Protein AF-A0A1G7BVF7-F1 (afdb_monomer_lite)

pLDDT: mean 70.21, std 14.17, range [38.75, 90.62]

Foldseek 3Di:
DDDPPPVVVVVVVVVVVVVVVVVVVVVVVVVVVVVVVVVVVVVVVVVVVVVVVVLVVCCVPPVVPRDDPVRVVVVVVVLVVVLVVVLVVLVPDPDDPVVSVVVNVVSVVVSPPPPPPPVVVVVPPPPDD

Organism: NCBI:txid641691

Radius of gyration: 30.51 Å; chains: 1; bounding box: 75×71×73 Å

Sequence (129 aa):
MHIQGLNIFTMDKYMVMKKYTSIITVGLALFCISTIISQQRAIDIERNSQSGKKYTLIARFEPELALSASEREHMEAERFAEIKLKMQLLDTMDISDRKRDKLISDLIEKSFRARSFRNMANNHFEEEK

Secondary structure (DSSP, 8-state):
--STTHHHHHHHHHHHHHHHHHHHHHHHHHHHHHHHHHHHHHHHHHHHHHHHHHHHHHHHH-TTTSPPHHHHHHHHHHHHHHHHHHHHHHHHS---HHHHHHHHHHHHHHHHS--SHHHHHHSSSS---

Structure (mmCIF, N/CA/C/O backbone):
data_AF-A0A1G7BVF7-F1
#
_entry.id   AF-A0A1G7BVF7-F1
#
loop_
_atom_site.group_PDB
_atom_site.id
_atom_site.type_symbol
_atom_site.label_atom_id
_atom_site.label_alt_id
_atom_site.label_comp_id
_atom_site.label_asym_id
_atom_site.label_entity_id
_atom_site.label_seq_id
_atom_site.pdbx_PDB_ins_code
_atom_site.Cartn_x
_atom_site.Cartn_y
_atom_site.Cartn_z
_atom_site.occupancy
_atom_site.B_iso_or_equiv
_atom_site.auth_seq_id
_atom_site.auth_comp_id
_atom_site.auth_asym_id
_atom_site.auth_atom_id
_atom_site.pdbx_PDB_model_num
ATOM 1 N N . MET A 1 1 ? -35.823 48.450 53.090 1.00 44.81 1 MET A N 1
ATOM 2 C CA . MET A 1 1 ? -36.339 47.564 52.022 1.00 44.81 1 MET A CA 1
ATOM 3 C C . MET A 1 1 ? -35.491 47.811 50.771 1.00 44.81 1 MET A C 1
ATOM 5 O O . MET A 1 1 ? -35.171 48.964 50.537 1.00 44.81 1 MET A O 1
ATOM 9 N N . HIS A 1 2 ? -35.112 46.764 50.026 1.00 47.69 2 HIS A N 1
ATOM 10 C CA . HIS A 1 2 ? -34.420 46.796 48.715 1.00 47.69 2 HIS A CA 1
ATOM 11 C C . HIS A 1 2 ? -32.914 47.131 48.627 1.00 47.69 2 HIS A C 1
ATOM 13 O O . HIS A 1 2 ? -32.550 48.181 48.119 1.00 47.69 2 HIS A O 1
ATOM 19 N N . ILE A 1 3 ? -32.024 46.178 48.958 1.00 53.53 3 ILE A N 1
ATOM 20 C CA . ILE A 1 3 ? -30.669 46.112 48.337 1.00 53.53 3 ILE A CA 1
ATOM 21 C C . ILE A 1 3 ? -30.306 44.688 47.835 1.00 53.53 3 ILE A C 1
ATOM 23 O O . ILE A 1 3 ? -29.370 44.513 47.064 1.00 53.53 3 ILE A O 1
ATOM 27 N N . GLN A 1 4 ? -31.085 43.644 48.147 1.00 52.38 4 GLN A N 1
ATOM 28 C CA . GLN A 1 4 ? -30.715 42.258 47.792 1.00 52.38 4 GLN A CA 1
ATOM 29 C C . GLN A 1 4 ? -31.031 41.820 46.343 1.00 52.38 4 GLN A C 1
ATOM 31 O O . GLN A 1 4 ? -30.624 40.737 45.937 1.00 52.38 4 GLN A O 1
ATOM 36 N N . GLY A 1 5 ? -31.707 42.645 45.533 1.00 53.50 5 GLY A N 1
ATOM 37 C CA . GLY A 1 5 ? -32.126 42.269 44.170 1.00 53.50 5 GLY A CA 1
ATOM 38 C C . GLY A 1 5 ? -31.089 42.499 43.060 1.00 53.50 5 GLY A C 1
ATOM 39 O O . GLY A 1 5 ? -31.199 41.894 41.998 1.00 53.50 5 GLY A O 1
ATOM 40 N N . LEU A 1 6 ? -30.078 43.351 43.278 1.00 51.91 6 LEU A N 1
ATOM 41 C CA . LEU A 1 6 ? -29.176 43.782 42.196 1.00 51.91 6 LEU A CA 1
ATOM 42 C C . LEU A 1 6 ? -28.035 42.786 41.908 1.00 51.91 6 LEU A C 1
ATOM 44 O O . LEU A 1 6 ? -27.613 42.655 40.763 1.00 51.91 6 LEU A O 1
ATOM 48 N N . ASN A 1 7 ? -27.563 42.050 42.923 1.00 54.91 7 ASN A N 1
ATOM 49 C CA . ASN A 1 7 ? -26.436 41.111 42.786 1.00 54.91 7 ASN A CA 1
ATOM 50 C C . ASN A 1 7 ? -26.814 39.763 42.150 1.00 54.91 7 ASN A C 1
ATOM 52 O O . ASN A 1 7 ? -25.963 39.090 41.575 1.00 54.91 7 ASN A O 1
ATOM 56 N N . ILE A 1 8 ? -28.084 39.360 42.224 1.00 55.56 8 ILE A N 1
ATOM 57 C CA . ILE A 1 8 ? -28.549 38.086 41.651 1.00 55.56 8 ILE A CA 1
ATOM 58 C C . ILE A 1 8 ? -28.647 38.200 40.121 1.00 55.56 8 ILE A C 1
ATOM 60 O O . ILE A 1 8 ? -28.260 37.288 39.395 1.00 55.56 8 ILE A O 1
ATOM 64 N N . PHE A 1 9 ? -29.075 39.361 39.616 1.00 54.47 9 PHE A N 1
ATOM 65 C CA . PHE A 1 9 ? -29.239 39.602 38.181 1.00 54.47 9 PHE A CA 1
ATOM 66 C C . PHE A 1 9 ? -27.905 39.760 37.428 1.00 54.47 9 PHE A C 1
ATOM 68 O O . PHE A 1 9 ? -27.802 39.414 36.250 1.00 54.47 9 PHE A O 1
ATOM 75 N N . THR A 1 10 ? -26.860 40.265 38.093 1.00 56.88 10 THR A N 1
ATOM 76 C CA . THR A 1 10 ? -25.516 40.397 37.505 1.00 56.88 10 THR A CA 1
ATOM 77 C C . THR A 1 10 ? -24.778 39.059 37.446 1.00 56.88 10 THR A C 1
ATOM 79 O O . THR A 1 10 ? -24.114 38.780 36.446 1.00 56.88 10 THR A O 1
ATOM 82 N N . MET A 1 11 ? -24.948 38.202 38.458 1.00 57.75 11 MET A N 1
ATOM 83 C CA . MET A 1 11 ? -24.400 36.839 38.496 1.00 57.75 11 MET A CA 1
ATOM 84 C C . MET A 1 11 ? -24.949 35.955 37.367 1.00 57.75 11 MET A C 1
ATOM 86 O O . MET A 1 11 ? -24.181 35.261 36.698 1.00 57.75 11 MET A O 1
ATOM 90 N N . ASP A 1 12 ? -26.252 36.036 37.088 1.00 59.81 12 ASP A N 1
ATOM 91 C CA . ASP A 1 12 ? -26.893 35.199 36.068 1.00 59.81 12 ASP A CA 1
ATOM 92 C C . ASP A 1 12 ? -26.442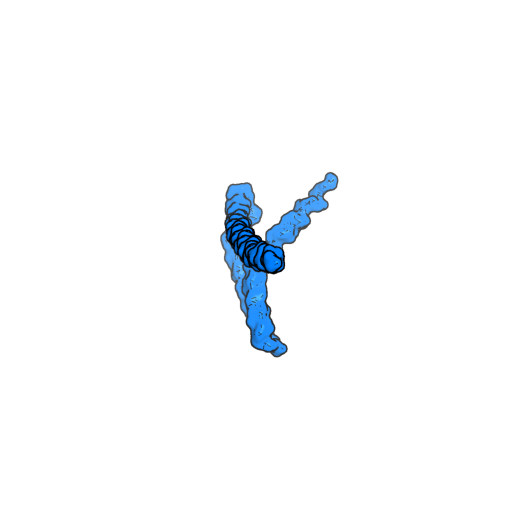 35.574 34.640 1.00 59.81 12 ASP A C 1
ATOM 94 O O . ASP A 1 12 ? -26.080 34.719 33.830 1.00 59.81 12 ASP A O 1
ATOM 98 N N . LYS A 1 13 ? -26.294 36.877 34.353 1.00 61.50 13 LYS A N 1
ATOM 99 C CA . LYS A 1 13 ? -25.726 37.360 33.078 1.00 61.50 13 LYS A CA 1
ATOM 100 C C . LYS A 1 13 ? -24.279 36.918 32.861 1.00 61.50 13 LYS A C 1
ATOM 102 O O . LYS A 1 13 ? -23.902 36.593 31.735 1.00 61.50 13 LYS A O 1
ATOM 107 N N . TYR A 1 14 ? -23.472 36.888 33.920 1.00 65.88 14 TYR A N 1
ATOM 108 C CA . TYR A 1 14 ? -22.080 36.435 33.854 1.00 65.88 14 TYR A CA 1
ATOM 109 C C . TYR A 1 14 ? -21.988 34.933 33.557 1.00 65.88 14 TYR A C 1
ATOM 111 O O . TYR A 1 14 ? -21.127 34.485 32.795 1.00 65.88 14 TYR A O 1
ATOM 119 N N . MET A 1 15 ? -22.917 34.154 34.117 1.00 61.41 15 MET A N 1
ATOM 120 C CA . MET A 1 15 ? -23.008 32.715 33.892 1.00 61.41 15 MET A CA 1
ATOM 121 C C . MET A 1 15 ? -23.498 32.385 32.474 1.00 61.41 15 MET A C 1
ATOM 123 O O . MET A 1 15 ? -22.987 31.454 31.851 1.00 61.41 15 MET A O 1
ATOM 127 N N . VAL A 1 16 ? -24.418 33.182 31.922 1.00 65.19 16 VAL A N 1
ATOM 128 C CA . VAL A 1 16 ? -24.856 33.075 30.522 1.00 65.19 16 VAL A CA 1
ATOM 129 C C . VAL A 1 16 ? -23.730 33.471 29.557 1.00 65.19 16 VAL A C 1
ATOM 131 O O . VAL A 1 16 ? -23.438 32.714 28.634 1.00 65.19 16 VAL A O 1
ATOM 134 N N . MET A 1 17 ? -23.018 34.580 29.794 1.00 69.69 17 MET A N 1
ATOM 135 C CA . MET A 1 17 ? -21.891 35.002 28.943 1.00 69.69 17 MET A CA 1
ATOM 136 C C . MET A 1 17 ? -20.743 33.981 28.909 1.00 69.69 17 MET A C 1
ATOM 138 O O . MET A 1 17 ? -20.203 33.722 27.835 1.00 69.69 17 MET A O 1
ATOM 142 N N . LYS A 1 18 ? -20.416 33.332 30.038 1.00 68.75 18 LYS A N 1
ATOM 143 C CA . LYS A 1 18 ? -19.405 32.255 30.088 1.00 68.75 18 LYS A CA 1
ATOM 144 C C . LYS A 1 18 ? -19.757 31.036 29.225 1.00 68.75 18 LYS A C 1
ATOM 146 O O . LYS A 1 18 ? -18.862 30.388 28.686 1.00 68.75 18 LYS A O 1
ATOM 151 N N . LYS A 1 19 ? -21.046 30.705 29.089 1.00 73.00 19 LYS A N 1
ATOM 152 C CA . LYS A 1 19 ? -21.493 29.585 28.243 1.00 73.00 19 LYS A CA 1
ATOM 153 C C . LYS A 1 19 ? -21.298 29.905 26.761 1.00 73.00 19 LYS A C 1
ATOM 155 O O . LYS A 1 19 ? -20.785 29.070 26.023 1.00 73.00 19 LYS A O 1
ATOM 160 N N . TYR A 1 20 ? -21.630 31.127 26.343 1.00 78.69 20 TYR A N 1
ATOM 161 C CA . TYR A 1 20 ? -21.436 31.561 24.958 1.00 78.69 20 TYR A CA 1
ATOM 162 C C . TYR A 1 20 ? -19.957 31.680 24.582 1.00 78.69 20 TYR A C 1
ATOM 164 O O . TYR A 1 20 ? -19.577 31.226 23.505 1.00 78.69 20 TYR A O 1
ATOM 172 N N . THR A 1 21 ? -19.100 32.199 25.468 1.00 75.44 21 THR A N 1
ATOM 173 C CA . THR A 1 21 ? -17.653 32.240 25.202 1.00 75.44 21 THR A CA 1
ATOM 174 C C . THR A 1 21 ? -17.058 30.838 25.081 1.00 75.44 21 THR A C 1
ATOM 176 O O . THR A 1 21 ? -16.252 30.602 24.184 1.00 75.44 21 THR A O 1
ATOM 179 N N . SER A 1 22 ? -17.511 29.877 25.893 1.00 79.81 22 SER A N 1
ATOM 180 C CA . SER A 1 22 ? -17.080 28.479 25.781 1.00 79.81 22 SER A CA 1
ATOM 181 C C . SER A 1 22 ? -17.485 27.848 24.439 1.00 79.81 22 SER A C 1
ATOM 183 O O . SER A 1 22 ? -16.640 27.263 23.760 1.00 79.81 22 SER A O 1
ATOM 185 N N . ILE A 1 23 ? -18.728 28.045 23.987 1.00 85.00 23 ILE A N 1
ATOM 186 C CA . ILE A 1 23 ? -19.201 27.526 22.690 1.00 85.00 23 ILE A CA 1
ATOM 187 C C . ILE A 1 23 ? -18.396 28.124 21.527 1.00 85.00 23 ILE A C 1
ATOM 189 O O . ILE A 1 23 ? -17.984 27.395 20.625 1.00 85.00 23 ILE A O 1
ATOM 193 N N . ILE A 1 24 ? -18.113 29.430 21.570 1.00 85.56 24 ILE A N 1
ATOM 194 C CA . ILE A 1 24 ? -17.320 30.110 20.536 1.00 85.56 24 ILE A CA 1
ATOM 195 C C . ILE A 1 24 ? -15.896 29.541 20.485 1.00 85.56 24 ILE A C 1
ATOM 197 O O . ILE A 1 24 ? -15.397 29.251 19.399 1.00 85.56 24 ILE A O 1
ATOM 201 N N . THR A 1 25 ? -15.255 29.314 21.637 1.00 83.19 25 THR A N 1
ATOM 202 C CA . THR A 1 25 ? -13.898 28.739 21.670 1.00 83.19 25 THR A CA 1
ATOM 203 C C . THR A 1 25 ? -13.837 27.319 21.106 1.00 83.19 25 THR A C 1
ATOM 205 O O . THR A 1 25 ? -12.912 27.002 20.360 1.00 83.19 25 THR A O 1
ATOM 208 N N . VAL A 1 26 ? -14.839 26.479 21.386 1.00 87.50 26 VAL A N 1
ATOM 209 C CA . VAL A 1 26 ? -14.914 25.116 20.834 1.00 87.50 26 VAL A CA 1
ATOM 210 C C . VAL A 1 26 ? -15.161 25.151 19.325 1.00 87.50 26 VAL A C 1
ATOM 212 O O . VAL A 1 26 ? -14.493 24.437 18.581 1.00 87.50 26 VAL A O 1
ATOM 215 N N . GLY A 1 27 ? -16.064 26.018 18.855 1.00 86.75 27 GLY A N 1
ATOM 216 C CA . GLY A 1 27 ? -16.318 26.193 17.424 1.00 86.75 27 GLY A CA 1
ATOM 217 C C . GLY A 1 27 ? -15.072 26.641 16.655 1.00 86.75 27 GLY A C 1
ATOM 218 O O . GLY A 1 27 ? -14.773 26.105 15.588 1.00 86.75 27 GLY A O 1
ATOM 219 N N . LEU A 1 28 ? -14.296 27.562 17.228 1.00 88.25 28 LEU A N 1
ATOM 220 C CA . LEU A 1 28 ? -13.066 28.066 16.617 1.00 88.25 28 LEU A CA 1
ATOM 221 C C . LEU A 1 28 ? -11.960 26.997 16.590 1.00 88.25 28 LEU A C 1
ATOM 223 O O . LEU A 1 28 ? -11.261 26.862 15.588 1.00 88.25 28 LEU A O 1
ATOM 227 N N . ALA A 1 29 ? -11.853 26.170 17.634 1.00 84.69 29 ALA A N 1
ATOM 228 C CA . ALA A 1 29 ? -10.933 25.033 17.654 1.00 84.69 29 ALA A CA 1
ATOM 229 C C . ALA A 1 29 ? -11.283 23.980 16.584 1.00 84.69 29 ALA A C 1
ATOM 231 O O . ALA A 1 29 ? -10.396 23.502 15.875 1.00 84.69 29 ALA A O 1
ATOM 232 N N . LEU A 1 30 ? -12.572 23.657 16.415 1.00 85.31 30 LEU A N 1
ATOM 233 C CA . LEU A 1 30 ? -13.034 22.727 15.377 1.00 85.31 30 LEU A CA 1
ATOM 234 C C . LEU A 1 30 ? -12.757 23.259 13.964 1.00 85.31 30 LEU A C 1
ATOM 236 O O . LEU A 1 30 ? -12.328 22.499 13.093 1.00 85.31 30 LEU A O 1
ATOM 240 N N . PHE A 1 31 ? -12.930 24.566 13.749 1.00 86.81 31 PHE A N 1
ATOM 241 C CA . PHE A 1 31 ? -12.595 25.209 12.480 1.00 86.81 31 PHE A CA 1
ATOM 242 C C . PHE A 1 31 ? -11.096 25.085 12.162 1.00 86.81 31 PHE A C 1
ATOM 244 O O . PHE A 1 31 ? -10.740 24.654 11.065 1.00 86.81 31 PHE A O 1
ATOM 251 N N . CYS A 1 32 ? -10.212 25.344 13.131 1.00 85.06 32 CYS A N 1
ATOM 252 C CA . CYS A 1 32 ? -8.761 25.206 12.952 1.00 85.06 32 CYS A CA 1
ATOM 253 C C . CYS A 1 32 ? -8.315 23.765 12.648 1.00 85.06 32 CYS A C 1
ATOM 255 O O . CYS A 1 32 ? -7.414 23.557 11.842 1.00 85.06 32 CYS A O 1
ATOM 257 N N . ILE A 1 33 ? -8.944 22.750 13.247 1.00 84.38 33 ILE A N 1
ATOM 258 C CA . ILE A 1 33 ? -8.586 21.345 12.981 1.00 84.38 33 ILE A CA 1
ATOM 259 C C . ILE A 1 33 ? -8.946 20.950 11.537 1.00 84.38 33 ILE A C 1
ATOM 261 O O . ILE A 1 33 ? -8.19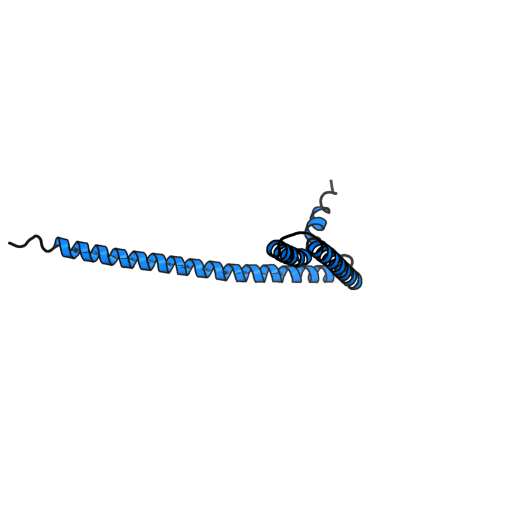9 20.220 10.880 1.00 84.38 33 ILE A O 1
ATOM 265 N N . SER A 1 34 ? -10.056 21.469 11.004 1.00 77.81 34 SER A N 1
ATOM 266 C CA . SER A 1 34 ? -10.520 21.146 9.647 1.00 77.81 34 SER A CA 1
ATOM 267 C C . SER A 1 34 ? -9.569 21.629 8.538 1.00 77.81 34 SER A C 1
ATOM 269 O O . SER A 1 34 ? -9.395 20.955 7.514 1.00 77.81 34 SER A O 1
ATOM 271 N N . THR A 1 35 ? -8.890 22.760 8.754 1.00 79.50 35 THR A N 1
ATOM 272 C CA . THR A 1 35 ? -7.947 23.327 7.780 1.00 79.50 35 THR A CA 1
ATOM 273 C C . THR A 1 35 ? -6.622 22.566 7.753 1.00 79.50 35 THR A C 1
ATOM 275 O O . THR A 1 35 ? -6.014 22.447 6.689 1.00 79.50 35 THR A O 1
ATOM 278 N N . ILE A 1 36 ? -6.197 21.985 8.881 1.00 82.38 36 ILE A N 1
ATOM 279 C CA . ILE A 1 36 ? -4.992 21.142 8.967 1.00 82.38 36 ILE A CA 1
ATOM 280 C C . ILE A 1 36 ? -5.191 19.843 8.174 1.00 82.38 36 ILE A C 1
ATOM 282 O O . ILE A 1 36 ? -4.346 19.476 7.358 1.00 82.38 36 ILE A O 1
ATOM 286 N N . ILE A 1 37 ? -6.337 19.175 8.349 1.00 79.38 37 ILE A N 1
ATOM 287 C CA . ILE A 1 37 ? -6.653 17.918 7.644 1.00 79.38 37 ILE A CA 1
ATOM 288 C C . ILE A 1 37 ? -6.689 18.129 6.121 1.00 79.38 37 ILE A C 1
ATOM 290 O O . ILE A 1 37 ? -6.233 17.273 5.361 1.00 79.38 37 ILE A O 1
ATOM 294 N N . SER A 1 38 ? -7.203 19.274 5.665 1.00 72.06 38 SER A N 1
ATOM 295 C CA . SER A 1 38 ? -7.288 19.598 4.235 1.00 72.06 38 SER A CA 1
ATOM 296 C C . SER A 1 38 ? -5.912 19.859 3.612 1.00 72.06 38 SER A C 1
ATOM 298 O O . SER A 1 38 ? -5.636 19.383 2.511 1.00 72.06 38 SER A O 1
ATOM 300 N N . GLN A 1 39 ? -5.021 20.549 4.331 1.00 76.00 39 GLN A N 1
ATOM 301 C CA . GLN A 1 39 ? -3.650 20.801 3.872 1.00 76.00 39 GLN A CA 1
ATOM 302 C C . GLN A 1 39 ? -2.810 19.521 3.814 1.00 76.00 39 GLN A C 1
ATOM 304 O O . GLN A 1 39 ? -2.057 19.330 2.861 1.00 76.00 39 GLN A O 1
ATOM 309 N N . GLN A 1 40 ? -2.991 18.600 4.767 1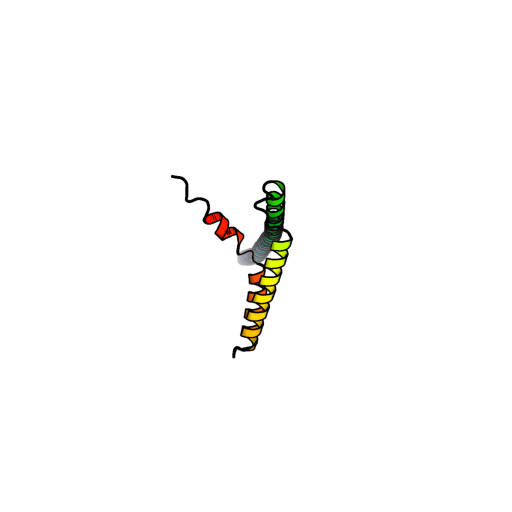.00 74.50 40 GLN A N 1
ATOM 310 C CA . GLN A 1 40 ? -2.283 17.318 4.767 1.00 74.50 40 GLN A CA 1
ATOM 311 C C . GLN A 1 40 ? -2.548 16.512 3.484 1.00 74.50 40 GLN A C 1
ATOM 313 O O . GLN A 1 40 ? -1.618 15.981 2.880 1.00 74.50 40 GLN A O 1
ATOM 318 N N . ARG A 1 41 ? -3.799 16.494 3.002 1.00 71.88 41 ARG A N 1
ATOM 319 C CA . ARG A 1 41 ? -4.160 15.799 1.754 1.00 71.88 41 ARG A CA 1
ATOM 320 C C . ARG A 1 41 ? -3.476 16.395 0.523 1.00 71.88 41 ARG A C 1
ATOM 322 O O . ARG A 1 41 ? -3.058 15.643 -0.351 1.00 71.88 41 ARG A O 1
ATOM 329 N N . ALA A 1 42 ? -3.348 17.720 0.452 1.00 69.56 42 ALA A N 1
ATOM 330 C CA . ALA A 1 42 ? -2.666 18.384 -0.659 1.00 69.56 42 ALA A CA 1
ATOM 331 C C . ALA A 1 42 ? -1.167 18.037 -0.690 1.00 69.56 42 ALA A C 1
ATOM 333 O O . ALA A 1 42 ? -0.633 17.701 -1.747 1.00 69.56 42 ALA A O 1
ATOM 334 N N . ILE A 1 43 ? -0.520 18.025 0.481 1.00 72.50 43 ILE A N 1
ATOM 335 C CA . ILE A 1 43 ? 0.895 17.654 0.633 1.00 72.50 43 ILE A CA 1
ATOM 336 C C . ILE A 1 43 ? 1.131 16.197 0.213 1.00 72.50 43 ILE A C 1
ATOM 338 O O . ILE A 1 43 ? 2.105 15.898 -0.481 1.00 72.50 43 ILE A O 1
ATOM 342 N N . ASP A 1 44 ? 0.239 15.282 0.595 1.00 69.12 44 ASP A N 1
ATOM 343 C CA . ASP A 1 44 ? 0.377 13.865 0.251 1.00 69.12 44 ASP A CA 1
ATOM 344 C C . ASP A 1 44 ? 0.209 13.616 -1.257 1.00 69.12 44 ASP A C 1
ATOM 346 O O . ASP A 1 44 ? 0.955 12.821 -1.835 1.00 69.12 44 ASP A O 1
ATOM 350 N N . ILE A 1 45 ? -0.699 14.341 -1.923 1.00 68.38 45 ILE A N 1
ATOM 351 C CA . ILE A 1 45 ? -0.865 14.285 -3.385 1.00 68.38 45 ILE A CA 1
ATOM 352 C C . ILE A 1 45 ? 0.389 14.811 -4.093 1.00 68.38 45 ILE A C 1
ATOM 354 O O . ILE A 1 45 ? 0.898 14.163 -5.013 1.00 68.38 45 ILE A O 1
ATOM 358 N N . GLU A 1 46 ? 0.924 15.954 -3.659 1.00 66.44 46 GLU A N 1
ATOM 359 C CA . GLU A 1 46 ? 2.119 16.540 -4.267 1.00 66.44 46 GLU A CA 1
ATOM 360 C C . GLU A 1 46 ? 3.339 15.625 -4.101 1.00 66.44 46 GLU A C 1
ATOM 362 O O . GLU A 1 46 ? 4.028 15.326 -5.084 1.00 66.44 46 GLU A O 1
ATOM 367 N N . ARG A 1 47 ? 3.551 15.088 -2.892 1.00 62.12 47 ARG A N 1
ATOM 368 C CA . ARG A 1 47 ? 4.614 14.117 -2.596 1.00 62.12 47 ARG A CA 1
ATOM 369 C C . ARG A 1 47 ? 4.520 12.884 -3.497 1.00 62.12 47 ARG A C 1
ATOM 371 O O . ARG A 1 47 ? 5.543 12.420 -4.004 1.00 62.12 47 ARG A O 1
ATOM 378 N N . ASN A 1 48 ? 3.314 12.363 -3.724 1.00 60.88 48 ASN A N 1
ATOM 379 C CA . ASN A 1 48 ? 3.117 11.198 -4.585 1.00 60.88 48 ASN A CA 1
ATOM 380 C C . ASN A 1 48 ? 3.379 11.537 -6.067 1.00 60.88 48 ASN A C 1
ATOM 382 O O . ASN A 1 48 ? 4.013 10.763 -6.786 1.00 60.88 48 ASN A O 1
ATOM 386 N N . SER A 1 49 ? 2.996 12.742 -6.507 1.00 58.19 49 SER A N 1
ATOM 387 C CA . SER A 1 49 ? 3.238 13.220 -7.877 1.00 58.19 49 SER A CA 1
ATOM 388 C C . SER A 1 49 ? 4.727 13.419 -8.201 1.00 58.19 49 SER A C 1
ATOM 390 O O . SER A 1 49 ? 5.164 13.155 -9.323 1.00 58.19 49 SER A O 1
ATOM 392 N N . GLN A 1 50 ? 5.536 13.841 -7.222 1.00 58.38 50 GLN A N 1
ATOM 393 C CA . GLN A 1 50 ? 6.979 14.013 -7.401 1.00 58.38 50 GLN A CA 1
ATOM 394 C C . GLN A 1 50 ? 7.711 12.676 -7.560 1.00 58.38 50 GLN A C 1
ATOM 396 O O . GLN A 1 50 ? 8.710 12.618 -8.275 1.00 58.38 50 GLN A O 1
ATOM 401 N N . SER A 1 51 ? 7.214 11.598 -6.946 1.00 57.56 51 SER A N 1
ATOM 402 C CA . SER A 1 51 ? 7.796 10.258 -7.093 1.00 57.56 51 SER A CA 1
ATOM 403 C C . SER A 1 51 ? 7.783 9.807 -8.558 1.00 57.56 51 SER A C 1
ATOM 405 O O . SER A 1 51 ? 8.830 9.467 -9.102 1.00 57.56 51 SER A O 1
ATOM 407 N N . GLY A 1 52 ? 6.637 9.921 -9.243 1.00 58.25 52 GLY A N 1
ATOM 408 C CA . GLY A 1 52 ? 6.506 9.549 -10.660 1.00 58.25 52 GLY A CA 1
ATOM 409 C C . GLY A 1 52 ? 7.377 10.381 -11.610 1.00 58.25 52 GLY A C 1
ATOM 410 O O . GLY A 1 52 ? 7.890 9.856 -12.595 1.00 58.25 52 GLY A O 1
ATOM 411 N N . LYS A 1 53 ? 7.606 11.663 -11.288 1.00 57.75 53 LYS A N 1
ATOM 412 C CA . LYS A 1 53 ? 8.466 12.565 -12.077 1.00 57.75 53 LYS A CA 1
ATOM 413 C C . LYS A 1 53 ? 9.961 12.251 -11.948 1.00 57.75 53 LYS A C 1
ATOM 415 O O . LYS A 1 53 ? 10.716 12.512 -12.876 1.00 57.75 53 LYS A O 1
ATOM 420 N N . LYS A 1 54 ? 10.414 11.688 -10.822 1.00 57.62 54 LYS A N 1
ATOM 421 C CA . LYS A 1 54 ? 11.831 11.318 -10.638 1.00 57.62 54 LYS A CA 1
ATOM 422 C C . LYS A 1 54 ? 12.249 10.177 -11.566 1.00 57.62 54 LYS A C 1
ATOM 424 O O . LYS A 1 54 ? 13.306 10.260 -12.181 1.00 57.62 54 LYS A O 1
ATOM 429 N N . TYR A 1 55 ? 11.399 9.162 -11.734 1.00 55.00 55 TYR A N 1
ATOM 430 C CA . TYR A 1 55 ? 11.686 8.029 -12.622 1.00 55.00 55 TYR A CA 1
ATOM 431 C C . TYR A 1 55 ? 11.767 8.437 -14.101 1.00 55.00 55 TYR A C 1
ATOM 433 O O . TYR A 1 55 ? 12.598 7.915 -14.839 1.00 55.00 55 TYR A O 1
ATOM 441 N N . THR A 1 56 ? 10.950 9.402 -14.535 1.00 61.12 56 THR A N 1
ATOM 442 C CA . THR A 1 56 ? 11.001 9.928 -15.909 1.00 61.12 56 THR A CA 1
ATOM 443 C C . THR A 1 56 ? 12.199 10.838 -16.165 1.00 61.12 56 THR A C 1
ATOM 445 O O . THR A 1 56 ? 12.654 10.919 -17.303 1.00 61.12 56 THR A O 1
ATOM 448 N N . LEU A 1 57 ? 12.744 11.493 -15.135 1.00 60.59 57 LEU A N 1
ATOM 449 C CA . LEU A 1 57 ? 13.971 12.282 -15.267 1.00 60.59 57 LEU A CA 1
ATOM 450 C C . LEU A 1 57 ? 15.203 11.386 -15.440 1.00 60.59 57 LEU A C 1
ATOM 452 O O . LEU A 1 57 ? 15.989 11.638 -16.348 1.00 60.59 57 LEU A O 1
ATOM 456 N N . ILE A 1 58 ? 15.333 10.311 -14.656 1.00 65.25 58 ILE A N 1
ATOM 457 C CA . ILE A 1 58 ? 16.451 9.356 -14.789 1.00 65.25 58 ILE A CA 1
ATOM 458 C C . ILE A 1 58 ? 16.466 8.754 -16.200 1.00 65.25 58 ILE A C 1
ATOM 460 O O . ILE A 1 58 ? 17.492 8.772 -16.865 1.00 65.25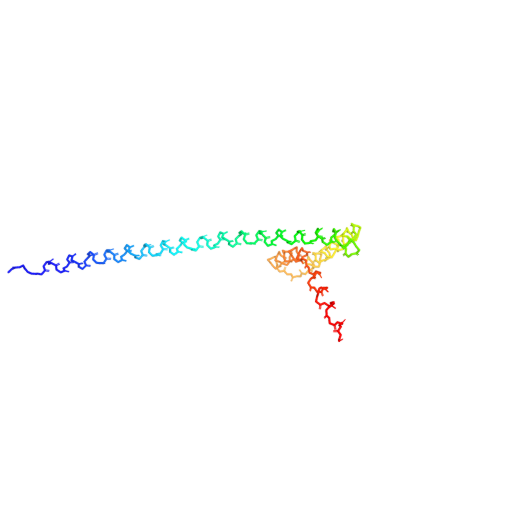 58 ILE A O 1
ATOM 464 N N . ALA A 1 59 ? 15.301 8.358 -16.725 1.00 60.47 59 ALA A N 1
ATOM 465 C CA . ALA A 1 59 ? 15.183 7.847 -18.093 1.00 60.47 59 ALA A CA 1
ATOM 466 C C . ALA A 1 59 ? 15.607 8.848 -19.186 1.00 60.47 59 ALA A C 1
ATOM 468 O O . ALA A 1 59 ? 15.929 8.434 -20.297 1.00 60.47 59 ALA A O 1
ATOM 469 N N . ARG A 1 60 ? 15.590 10.158 -18.899 1.00 61.62 60 ARG A N 1
ATOM 470 C CA . ARG A 1 60 ? 15.968 11.208 -19.854 1.00 61.62 60 ARG A CA 1
ATOM 471 C C . ARG A 1 60 ? 17.453 11.565 -19.800 1.00 61.62 60 ARG A C 1
ATOM 473 O O . ARG A 1 60 ? 17.992 11.963 -20.828 1.00 61.62 60 ARG A O 1
ATOM 480 N N . PHE A 1 61 ? 18.080 11.473 -18.629 1.00 66.56 61 PHE A N 1
ATOM 481 C CA . PHE A 1 61 ? 19.460 11.923 -18.413 1.00 66.56 61 PHE A CA 1
ATOM 482 C C . PHE A 1 61 ? 20.464 10.771 -18.275 1.00 66.56 61 PHE A C 1
ATOM 484 O O . PHE A 1 61 ? 21.619 10.948 -18.639 1.00 66.56 61 PHE A O 1
ATOM 491 N N . GLU A 1 62 ? 20.024 9.593 -17.830 1.00 67.25 62 GLU A N 1
ATOM 492 C CA . GLU A 1 62 ? 20.858 8.403 -17.614 1.00 67.25 62 GLU A CA 1
ATOM 493 C C . GLU A 1 62 ? 20.108 7.136 -18.081 1.00 67.25 62 GLU A C 1
ATOM 495 O O . GLU A 1 62 ? 19.669 6.314 -17.272 1.00 67.25 62 GLU A O 1
ATOM 500 N N . PRO A 1 63 ? 19.906 6.965 -19.401 1.00 62.88 63 PRO A N 1
ATOM 501 C CA . PRO A 1 63 ? 19.112 5.863 -19.944 1.00 62.88 63 PRO A CA 1
ATOM 502 C C . PRO A 1 63 ? 19.735 4.483 -19.688 1.00 62.88 63 PRO A C 1
ATOM 504 O O . PRO A 1 63 ? 19.002 3.502 -19.648 1.00 62.88 63 PRO A O 1
ATOM 507 N N . GLU A 1 64 ? 21.050 4.403 -19.468 1.00 64.50 64 GLU A N 1
ATOM 508 C CA . GLU A 1 64 ? 21.755 3.162 -19.110 1.00 64.50 64 GLU A CA 1
ATOM 509 C C . GLU A 1 64 ? 21.414 2.673 -17.692 1.00 64.50 64 GLU A C 1
ATOM 511 O O . GLU A 1 64 ? 21.450 1.476 -17.424 1.00 64.50 64 GLU A O 1
ATOM 516 N N . LEU A 1 65 ? 21.031 3.586 -16.791 1.00 62.66 65 LEU A N 1
ATOM 517 C CA . LEU A 1 65 ? 20.566 3.275 -15.432 1.00 62.66 65 LEU A CA 1
ATOM 518 C C . LEU A 1 65 ? 19.044 3.073 -15.370 1.00 62.66 65 LEU A C 1
ATOM 520 O O . LEU A 1 65 ? 18.499 2.623 -14.357 1.00 62.66 65 LEU A O 1
ATOM 524 N N . ALA A 1 66 ? 18.332 3.408 -16.447 1.00 63.16 66 ALA A N 1
ATOM 525 C CA . ALA A 1 66 ? 16.904 3.189 -16.554 1.00 63.16 66 ALA A CA 1
ATOM 526 C C . ALA A 1 66 ? 16.628 1.761 -17.036 1.00 63.16 66 ALA A C 1
ATOM 528 O O . ALA A 1 66 ? 16.941 1.402 -18.164 1.00 63.16 66 ALA A O 1
ATOM 529 N N . LEU A 1 67 ? 15.953 0.974 -16.196 1.00 67.06 67 LEU A N 1
ATOM 530 C CA . LEU A 1 67 ? 15.488 -0.373 -16.541 1.00 67.06 67 LEU A CA 1
ATOM 531 C C . LEU A 1 67 ? 14.796 -0.385 -17.904 1.00 67.06 67 LEU A C 1
ATOM 533 O O . LEU A 1 67 ? 13.900 0.437 -18.141 1.00 67.06 67 LEU A O 1
ATOM 537 N N . SER A 1 68 ? 15.169 -1.326 -18.763 1.00 74.88 68 SER A N 1
ATOM 538 C CA . SER A 1 68 ? 14.539 -1.513 -20.068 1.00 74.88 68 SER A CA 1
ATOM 539 C C . SER A 1 68 ? 13.061 -1.894 -19.922 1.00 74.88 68 SER A C 1
ATOM 541 O O . SER A 1 68 ? 12.615 -2.379 -18.878 1.00 74.88 68 SER A O 1
ATOM 543 N N . ALA A 1 69 ? 12.262 -1.671 -20.969 1.00 72.81 69 ALA A N 1
ATOM 544 C CA . ALA A 1 69 ? 10.843 -2.035 -20.953 1.00 72.81 69 ALA A CA 1
ATOM 545 C C . ALA A 1 69 ? 10.641 -3.538 -20.674 1.00 72.81 69 ALA A C 1
ATOM 547 O O . ALA A 1 69 ? 9.804 -3.899 -19.851 1.00 72.81 69 ALA A O 1
ATOM 548 N N . SER A 1 70 ? 11.478 -4.393 -21.267 1.00 73.94 70 SER A N 1
ATOM 549 C CA . SER A 1 70 ? 11.459 -5.844 -21.061 1.00 73.94 70 SER A CA 1
ATOM 550 C C . SER A 1 70 ? 11.815 -6.255 -19.634 1.00 73.94 70 SER A C 1
ATOM 552 O O . SER A 1 70 ? 11.190 -7.154 -19.078 1.00 73.94 70 SER A O 1
ATOM 554 N N . GLU A 1 71 ? 12.786 -5.593 -19.001 1.00 73.06 71 GLU A N 1
ATOM 555 C CA . GLU A 1 71 ? 13.130 -5.876 -17.601 1.00 73.06 71 GLU A CA 1
ATOM 556 C C . GLU A 1 71 ? 11.999 -5.465 -16.659 1.00 73.06 71 GLU A C 1
ATOM 558 O O . GLU A 1 71 ? 11.721 -6.162 -15.684 1.00 73.06 71 GLU A O 1
ATOM 563 N N . ARG A 1 72 ? 11.301 -4.361 -16.956 1.00 72.69 72 ARG A N 1
ATOM 564 C CA . ARG A 1 72 ? 10.123 -3.945 -16.180 1.00 72.69 72 ARG A CA 1
ATOM 565 C C . ARG A 1 72 ? 8.998 -4.967 -16.279 1.00 72.69 72 ARG A C 1
ATOM 567 O O . ARG A 1 72 ? 8.454 -5.334 -15.241 1.00 72.69 72 ARG A O 1
ATOM 574 N N . GLU A 1 73 ? 8.703 -5.453 -17.482 1.00 77.50 73 GLU A N 1
ATOM 575 C CA . GLU A 1 73 ? 7.707 -6.509 -17.699 1.00 77.50 73 GLU A CA 1
ATOM 576 C C . GLU A 1 73 ? 8.088 -7.805 -16.973 1.00 77.50 73 GLU A C 1
ATOM 578 O O . GLU A 1 73 ? 7.251 -8.404 -16.298 1.00 77.50 73 GLU A O 1
ATOM 583 N N . HIS A 1 74 ? 9.362 -8.205 -17.025 1.00 79.44 74 HIS A N 1
ATOM 584 C CA . HIS A 1 74 ? 9.848 -9.388 -16.316 1.00 79.44 74 HIS A CA 1
ATOM 585 C C . HIS A 1 74 ? 9.693 -9.254 -14.795 1.00 79.44 74 HIS A C 1
ATOM 587 O O . HIS A 1 74 ? 9.134 -10.131 -14.141 1.00 79.44 74 HIS A O 1
ATOM 593 N N . MET A 1 75 ? 10.108 -8.121 -14.225 1.00 76.62 75 MET A N 1
ATOM 594 C CA . MET A 1 75 ? 9.954 -7.859 -12.791 1.00 76.62 75 MET A CA 1
ATOM 595 C C . MET A 1 75 ? 8.490 -7.731 -12.361 1.00 76.62 75 MET A C 1
ATOM 597 O O . MET A 1 75 ? 8.158 -7.977 -11.202 1.00 76.62 75 MET A O 1
ATOM 601 N N . GLU A 1 76 ? 7.594 -7.271 -13.233 1.00 79.00 76 GLU A N 1
ATOM 602 C CA . GLU A 1 76 ? 6.153 -7.315 -12.970 1.00 79.00 76 GLU A CA 1
ATOM 603 C C . GLU A 1 76 ? 5.642 -8.756 -12.951 1.00 79.00 76 GLU A C 1
ATOM 605 O O . GLU A 1 76 ? 4.967 -9.141 -11.994 1.00 79.00 76 GLU A O 1
ATOM 610 N N . ALA A 1 77 ? 6.021 -9.572 -13.934 1.00 81.56 77 ALA A N 1
ATOM 611 C CA . ALA A 1 77 ? 5.642 -10.979 -14.000 1.00 81.56 77 ALA A CA 1
ATOM 612 C C . ALA A 1 77 ? 6.132 -11.775 -12.775 1.00 81.56 77 ALA A C 1
ATOM 614 O O . ALA A 1 77 ? 5.353 -12.517 -12.171 1.00 81.56 77 ALA A O 1
ATOM 615 N N . GLU A 1 78 ? 7.382 -11.572 -12.350 1.00 83.31 78 GLU A N 1
ATOM 616 C CA . GLU A 1 78 ? 7.933 -12.187 -11.135 1.00 83.31 78 GLU A CA 1
ATOM 617 C C . GLU A 1 78 ? 7.162 -11.772 -9.879 1.00 83.31 78 GLU A C 1
ATOM 619 O O . GLU A 1 78 ? 6.826 -12.615 -9.044 1.00 83.31 78 GLU A O 1
ATOM 624 N N . ARG A 1 79 ? 6.803 -10.486 -9.765 1.00 80.06 79 ARG A N 1
ATOM 625 C CA . ARG A 1 79 ? 5.981 -9.993 -8.652 1.00 80.06 79 ARG A CA 1
ATOM 626 C C . ARG A 1 79 ? 4.612 -10.668 -8.621 1.00 80.06 79 ARG A C 1
ATOM 628 O O . ARG A 1 79 ? 4.169 -11.085 -7.551 1.00 80.06 79 ARG A O 1
ATOM 635 N N . PHE A 1 80 ? 3.951 -10.822 -9.768 1.00 84.19 80 PHE A N 1
ATOM 636 C CA . PHE A 1 80 ? 2.674 -11.537 -9.841 1.00 84.19 80 PHE A CA 1
ATOM 637 C C . PHE A 1 80 ? 2.808 -13.012 -9.449 1.00 84.19 80 PHE A C 1
ATOM 639 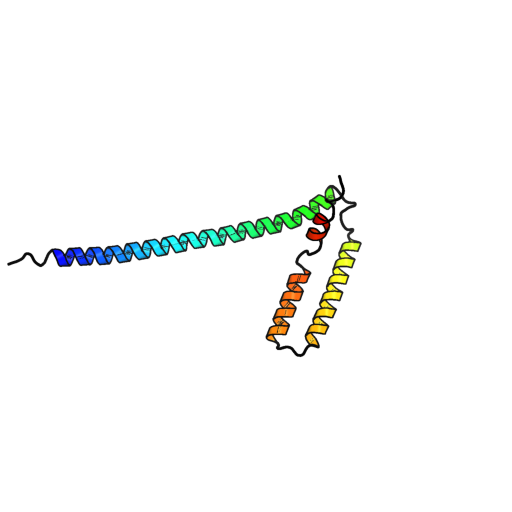O O . PHE A 1 80 ? 1.958 -13.528 -8.718 1.00 84.19 80 PHE A O 1
ATOM 646 N N . ALA A 1 81 ? 3.877 -13.682 -9.882 1.00 86.31 81 ALA A N 1
ATOM 647 C CA . ALA A 1 81 ? 4.143 -15.068 -9.512 1.00 86.31 81 ALA A CA 1
ATOM 648 C C . ALA A 1 81 ? 4.364 -15.227 -7.996 1.00 86.31 81 ALA A C 1
ATOM 650 O O . ALA A 1 81 ? 3.791 -16.127 -7.376 1.00 86.31 81 ALA A O 1
ATOM 651 N N . GLU A 1 82 ? 5.124 -14.320 -7.376 1.00 85.81 82 GLU A N 1
ATOM 652 C CA . GLU A 1 82 ? 5.391 -14.338 -5.936 1.00 85.81 82 GLU A CA 1
ATOM 653 C C . GLU A 1 82 ? 4.119 -14.089 -5.105 1.00 85.81 82 GLU A C 1
ATOM 655 O O . GLU A 1 82 ? 3.876 -14.778 -4.110 1.00 85.81 82 GLU A O 1
ATOM 660 N N . ILE A 1 83 ? 3.274 -13.137 -5.518 1.00 85.81 83 ILE A N 1
ATOM 661 C CA . ILE A 1 83 ? 1.981 -12.875 -4.865 1.00 85.81 83 ILE A CA 1
ATOM 662 C C . ILE A 1 83 ? 1.087 -14.109 -4.960 1.00 85.81 83 ILE A C 1
ATOM 664 O O . ILE A 1 83 ? 0.506 -14.518 -3.956 1.00 85.81 83 ILE A O 1
ATOM 668 N N . LYS A 1 84 ? 1.012 -14.734 -6.139 1.00 87.75 84 LYS A N 1
ATOM 669 C CA . LYS A 1 84 ? 0.197 -15.932 -6.360 1.00 87.75 84 LYS A CA 1
ATOM 670 C C . LYS A 1 84 ? 0.612 -17.076 -5.434 1.00 87.75 84 LYS A C 1
ATOM 672 O O . LYS A 1 84 ? -0.251 -17.687 -4.809 1.00 87.75 84 LYS A O 1
ATOM 677 N N . LEU A 1 85 ? 1.915 -17.323 -5.293 1.00 87.19 85 LEU A N 1
ATOM 678 C CA . LEU A 1 85 ? 2.435 -18.329 -4.362 1.00 87.19 85 LEU A CA 1
ATOM 679 C C . LEU A 1 85 ? 2.082 -18.007 -2.906 1.00 87.19 85 LEU A C 1
ATOM 681 O O . LEU A 1 85 ? 1.662 -18.885 -2.156 1.00 87.19 85 LEU A O 1
ATOM 685 N N . LYS A 1 86 ? 2.212 -16.742 -2.497 1.00 85.88 86 LYS A N 1
ATOM 686 C CA . LYS A 1 86 ? 1.883 -16.316 -1.129 1.00 85.88 86 LYS A CA 1
ATOM 687 C C . LYS A 1 86 ? 0.386 -16.392 -0.832 1.00 85.88 86 L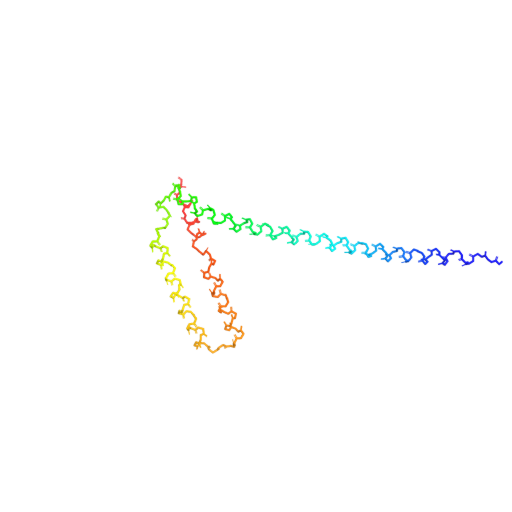YS A C 1
ATOM 689 O O . LYS A 1 86 ? 0.025 -16.737 0.288 1.00 85.88 86 LYS A O 1
ATOM 694 N N . MET A 1 87 ? -0.475 -16.122 -1.813 1.00 86.25 87 MET A N 1
ATOM 695 C CA . MET A 1 87 ? -1.921 -16.337 -1.690 1.00 86.25 87 MET A CA 1
ATOM 696 C C . MET A 1 87 ? -2.245 -17.821 -1.509 1.00 86.25 87 MET A C 1
ATOM 698 O O . MET A 1 87 ? -2.950 -18.172 -0.572 1.00 86.25 87 MET A O 1
ATOM 702 N N . GLN A 1 88 ? -1.651 -18.696 -2.325 1.00 88.12 88 GLN A N 1
ATOM 703 C CA . GLN A 1 88 ? -1.829 -20.145 -2.178 1.00 88.12 88 GLN A CA 1
ATOM 704 C C . GLN A 1 88 ? -1.372 -20.643 -0.801 1.00 88.12 88 GLN A C 1
ATOM 706 O O . GLN A 1 88 ? -2.049 -21.459 -0.184 1.00 88.12 88 GLN A O 1
ATOM 711 N N . LEU A 1 89 ? -0.260 -20.117 -0.279 1.00 87.25 89 LEU A N 1
ATOM 712 C CA . LEU A 1 89 ? 0.201 -20.442 1.070 1.00 87.25 89 LEU A CA 1
ATOM 713 C C . LEU A 1 89 ? -0.804 -19.991 2.142 1.00 87.25 89 LEU A C 1
ATOM 715 O O . LEU A 1 89 ? -1.090 -20.747 3.069 1.00 87.25 89 LEU A O 1
ATOM 719 N N . LEU A 1 90 ? -1.353 -18.779 2.012 1.00 87.19 90 LEU A N 1
ATOM 720 C CA . LEU A 1 90 ? -2.368 -18.245 2.925 1.00 87.19 90 LEU A CA 1
ATOM 721 C C . LEU A 1 90 ? -3.640 -19.098 2.953 1.00 87.19 90 LEU A C 1
ATOM 723 O O . LEU A 1 90 ? -4.207 -19.267 4.029 1.00 87.19 90 LEU A O 1
ATOM 727 N N . ASP A 1 91 ? -4.035 -19.667 1.815 1.00 84.56 91 ASP A N 1
ATOM 728 C CA . ASP A 1 91 ? -5.199 -20.554 1.713 1.00 84.56 91 ASP A CA 1
ATOM 729 C C . ASP A 1 91 ? -4.966 -21.918 2.377 1.00 84.56 91 ASP A C 1
ATOM 731 O O . ASP A 1 91 ? -5.905 -22.542 2.865 1.00 84.56 91 ASP A O 1
ATOM 735 N N . THR A 1 92 ? -3.716 -22.385 2.424 1.00 88.94 92 THR A N 1
ATOM 736 C CA . THR A 1 92 ? -3.360 -23.664 3.068 1.00 88.94 92 THR A CA 1
ATOM 737 C C . THR A 1 92 ? -3.134 -23.566 4.577 1.00 88.94 92 THR A C 1
ATOM 739 O O . THR A 1 92 ? -3.041 -24.593 5.247 1.00 88.94 92 THR A O 1
ATOM 742 N N . MET A 1 93 ? -3.012 -22.356 5.129 1.00 87.25 93 MET A N 1
ATOM 743 C CA . MET A 1 93 ? -2.790 -22.167 6.561 1.00 87.25 93 MET A CA 1
ATOM 744 C C . MET A 1 93 ? -4.100 -22.246 7.348 1.00 87.25 93 MET A C 1
ATOM 746 O O . MET A 1 93 ? -5.093 -21.617 6.990 1.00 87.25 93 MET A O 1
ATOM 750 N N . ASP A 1 94 ? -4.068 -22.938 8.488 1.00 89.31 94 ASP A N 1
ATOM 751 C CA . ASP A 1 94 ? -5.175 -22.966 9.448 1.00 89.31 94 ASP A CA 1
ATOM 752 C C . ASP A 1 94 ? -5.214 -21.658 10.262 1.00 89.31 94 ASP A C 1
ATOM 754 O O . ASP A 1 94 ? -4.696 -21.546 11.376 1.00 89.31 94 ASP A O 1
ATOM 758 N N . ILE A 1 95 ? -5.745 -20.602 9.643 1.00 89.62 95 ILE A N 1
ATOM 759 C CA . ILE A 1 95 ? -5.912 -19.276 10.243 1.00 89.62 95 ILE A CA 1
ATOM 760 C C . ILE A 1 95 ? -7.360 -18.811 10.137 1.00 89.62 95 ILE A C 1
ATOM 762 O O . ILE A 1 95 ? -8.089 -19.163 9.217 1.00 89.62 95 ILE A O 1
ATOM 766 N N . SER A 1 96 ? -7.775 -17.948 11.068 1.00 90.62 96 SER A N 1
ATOM 767 C CA . SER A 1 96 ? -9.109 -17.351 11.009 1.00 90.62 96 SER A CA 1
ATOM 768 C C . SER A 1 96 ? -9.270 -16.431 9.796 1.00 90.62 96 SER A C 1
ATOM 770 O O . SER A 1 96 ? -8.335 -15.718 9.422 1.00 90.62 96 SER A O 1
ATOM 772 N N . ASP A 1 97 ? -10.485 -16.370 9.244 1.00 88.12 97 ASP A N 1
ATOM 773 C CA . ASP A 1 97 ? -10.811 -15.574 8.049 1.00 88.12 97 ASP A CA 1
ATOM 774 C C . ASP A 1 97 ? -10.346 -14.118 8.167 1.00 88.12 97 ASP A C 1
ATOM 776 O O . ASP A 1 97 ? -9.669 -13.588 7.292 1.00 88.12 97 ASP A O 1
ATOM 780 N N . ARG A 1 98 ? -10.577 -13.497 9.330 1.00 86.50 98 ARG A N 1
ATOM 781 C CA . ARG A 1 98 ? -10.142 -12.120 9.604 1.00 86.50 98 ARG A CA 1
ATOM 782 C C . ARG A 1 98 ? -8.623 -11.933 9.488 1.00 86.50 98 ARG A C 1
ATOM 784 O O . ARG A 1 98 ? -8.164 -10.857 9.106 1.00 86.50 98 ARG A O 1
ATOM 791 N N . LYS A 1 99 ? -7.831 -12.938 9.877 1.00 86.00 99 LYS A N 1
ATOM 792 C CA . LYS A 1 99 ? -6.365 -12.894 9.752 1.00 86.00 99 LYS A CA 1
ATOM 793 C C . LYS A 1 99 ? -5.940 -13.110 8.303 1.00 86.00 99 LYS A C 1
ATOM 795 O O . LYS A 1 99 ? -5.032 -12.413 7.859 1.00 86.00 99 LYS A O 1
ATOM 800 N N . ARG A 1 100 ? -6.609 -14.012 7.578 1.00 87.94 100 ARG A N 1
ATOM 801 C CA . ARG A 1 100 ? -6.376 -14.246 6.147 1.00 87.94 100 ARG A CA 1
ATOM 802 C C . ARG A 1 100 ? -6.619 -12.972 5.340 1.00 87.94 100 ARG A C 1
ATOM 804 O O . ARG A 1 100 ? -5.715 -12.527 4.642 1.00 87.94 100 ARG A O 1
ATOM 811 N N . ASP A 1 101 ? -7.764 -12.323 5.529 1.00 87.62 101 ASP A N 1
ATOM 812 C CA . ASP A 1 101 ? -8.128 -11.103 4.795 1.00 87.62 101 ASP A CA 1
ATOM 813 C C . ASP A 1 101 ? -7.147 -9.956 5.069 1.00 87.62 101 ASP A C 1
ATOM 815 O O . ASP A 1 101 ? -6.736 -9.238 4.156 1.00 87.62 101 ASP A O 1
ATOM 819 N N . LYS A 1 102 ? -6.697 -9.822 6.324 1.00 87.56 102 LYS A N 1
ATOM 820 C CA . LYS A 1 102 ? -5.670 -8.840 6.689 1.00 87.56 102 LYS A CA 1
ATOM 821 C C . LYS A 1 102 ? -4.336 -9.128 5.994 1.00 87.56 102 LYS A C 1
ATOM 823 O O . LYS A 1 102 ? -3.724 -8.211 5.460 1.00 87.56 102 LYS A O 1
ATOM 828 N N . LEU A 1 103 ? -3.894 -10.385 5.983 1.00 85.81 103 LEU A N 1
ATOM 829 C CA . LEU A 1 103 ? -2.636 -10.785 5.349 1.00 85.81 103 LEU A CA 1
ATOM 830 C C . LEU A 1 103 ? -2.680 -10.631 3.824 1.00 85.81 103 LEU A C 1
ATOM 832 O O . LEU A 1 103 ? -1.682 -10.222 3.240 1.00 85.81 103 LEU A O 1
ATOM 836 N N . ILE A 1 104 ? -3.824 -10.899 3.189 1.00 86.69 104 ILE A N 1
ATOM 837 C CA . ILE A 1 104 ? -4.036 -10.648 1.757 1.00 86.69 104 ILE A CA 1
ATOM 838 C C . ILE A 1 104 ? -3.965 -9.144 1.463 1.00 86.69 104 ILE A C 1
ATOM 840 O O . ILE A 1 104 ? -3.265 -8.733 0.538 1.00 86.69 104 ILE A O 1
ATOM 844 N N . SER A 1 105 ? -4.631 -8.315 2.274 1.00 84.69 105 SER A N 1
ATOM 845 C CA . SER A 1 105 ? -4.571 -6.855 2.140 1.00 84.69 105 SER A CA 1
ATOM 846 C C . SER A 1 105 ? -3.137 -6.334 2.286 1.00 84.69 105 SER A C 1
ATOM 848 O O . SER A 1 105 ? -2.675 -5.559 1.450 1.00 84.69 105 SER A O 1
ATOM 850 N N . ASP A 1 106 ? -2.407 -6.806 3.300 1.00 83.88 106 ASP A N 1
ATOM 851 C CA . ASP A 1 106 ? -1.007 -6.434 3.531 1.00 83.88 106 ASP A CA 1
ATOM 852 C C . ASP A 1 106 ? -0.097 -6.914 2.386 1.00 83.88 106 ASP A C 1
ATOM 854 O O . ASP A 1 106 ? 0.852 -6.221 2.010 1.00 83.88 106 ASP A O 1
ATOM 858 N N . LEU A 1 107 ? -0.373 -8.093 1.818 1.00 82.50 107 LEU A N 1
ATOM 859 C CA . LEU A 1 107 ? 0.378 -8.663 0.701 1.00 82.50 107 LEU A CA 1
ATOM 860 C C . LEU A 1 107 ? 0.232 -7.812 -0.565 1.00 82.50 107 LEU A C 1
ATOM 862 O O . LEU A 1 107 ? 1.243 -7.487 -1.189 1.00 82.50 107 LEU A O 1
ATOM 866 N N . ILE A 1 108 ? -1.001 -7.417 -0.896 1.00 79.44 108 ILE A N 1
ATOM 867 C CA . ILE A 1 108 ? -1.304 -6.544 -2.036 1.00 79.44 108 ILE A CA 1
ATOM 868 C C . ILE A 1 108 ? -0.710 -5.151 -1.808 1.00 79.44 108 ILE A C 1
ATOM 870 O O . ILE A 1 108 ? -0.063 -4.599 -2.690 1.00 79.44 108 ILE A O 1
ATOM 874 N N . GLU A 1 109 ? -0.855 -4.563 -0.621 1.00 75.62 109 GLU A N 1
ATOM 875 C CA . GLU A 1 109 ? -0.352 -3.207 -0.376 1.00 75.62 109 GLU A CA 1
ATOM 876 C C . GLU A 1 109 ? 1.188 -3.140 -0.396 1.00 75.62 109 GLU A C 1
ATOM 878 O O . GLU A 1 109 ? 1.795 -2.184 -0.893 1.00 75.62 109 GLU A O 1
ATOM 883 N N . LYS A 1 110 ? 1.855 -4.177 0.122 1.00 66.88 110 LYS A N 1
ATOM 884 C CA . LYS A 1 110 ? 3.317 -4.239 0.217 1.00 66.88 110 LYS A CA 1
ATOM 885 C C . LYS A 1 110 ? 3.993 -4.608 -1.103 1.00 66.88 110 LYS A C 1
ATOM 887 O O . LYS A 1 110 ? 5.134 -4.188 -1.291 1.00 66.88 110 LYS A O 1
ATOM 892 N N . SER A 1 111 ? 3.327 -5.322 -2.015 1.00 60.69 111 SER A N 1
ATOM 893 C CA . SER A 1 111 ? 3.875 -5.615 -3.348 1.00 60.69 111 SER A CA 1
ATOM 894 C C . SER A 1 111 ? 4.017 -4.366 -4.227 1.00 60.69 111 SER A C 1
ATOM 896 O O . SER A 1 111 ? 4.870 -4.338 -5.114 1.00 60.69 111 SER A O 1
ATOM 898 N N . PHE A 1 112 ? 3.241 -3.308 -3.950 1.00 56.88 112 PHE A N 1
ATOM 899 C CA . PHE A 1 112 ? 3.301 -2.035 -4.682 1.00 56.88 112 PHE A CA 1
ATOM 900 C C . PHE A 1 112 ? 4.134 -0.941 -3.995 1.00 56.88 112 PHE A C 1
ATOM 902 O O . PHE A 1 112 ? 4.518 0.033 -4.645 1.00 56.88 112 PHE A O 1
ATOM 909 N N . ARG A 1 113 ? 4.487 -1.078 -2.706 1.00 56.66 113 ARG A N 1
ATOM 910 C CA . ARG A 1 113 ? 5.439 -0.155 -2.060 1.00 56.66 113 ARG A CA 1
ATOM 911 C C . ARG A 1 113 ? 6.852 -0.465 -2.546 1.00 56.66 113 ARG A C 1
ATOM 913 O O . ARG A 1 113 ? 7.464 -1.422 -2.084 1.00 56.66 113 ARG A O 1
ATOM 920 N N . ALA A 1 114 ? 7.347 0.376 -3.454 1.00 52.53 114 ALA A N 1
ATOM 921 C CA . ALA A 1 114 ? 8.691 0.424 -4.035 1.00 52.53 114 ALA A CA 1
ATOM 922 C C . ALA A 1 114 ? 9.829 0.115 -3.035 1.00 52.53 114 ALA A C 1
ATOM 924 O O . ALA A 1 114 ? 10.496 1.009 -2.517 1.00 52.53 114 ALA A O 1
ATOM 925 N N . ARG A 1 115 ? 10.065 -1.169 -2.755 1.00 50.53 115 ARG A N 1
ATOM 926 C CA . ARG A 1 115 ? 11.078 -1.627 -1.795 1.00 50.53 115 ARG A CA 1
ATOM 927 C C . ARG A 1 115 ? 12.490 -1.675 -2.396 1.00 50.53 115 ARG A C 1
ATOM 929 O O . ARG A 1 115 ? 13.429 -1.964 -1.673 1.00 50.53 115 ARG A O 1
ATOM 936 N N . SER A 1 116 ? 12.667 -1.349 -3.676 1.00 48.12 116 SER A N 1
ATOM 937 C CA . SER A 1 116 ? 13.962 -1.532 -4.346 1.00 48.12 116 SER A CA 1
ATOM 938 C C . SER A 1 116 ? 14.853 -0.275 -4.346 1.00 48.12 116 SER A C 1
ATOM 940 O O . SER A 1 116 ? 16.047 -0.363 -4.077 1.00 48.12 116 SER A O 1
ATOM 942 N N . PHE A 1 117 ? 14.300 0.933 -4.511 1.00 45.84 117 PHE A N 1
ATOM 943 C CA . PHE A 1 117 ? 15.152 2.104 -4.791 1.00 45.84 117 PHE A CA 1
ATOM 944 C C . PHE A 1 117 ? 15.924 2.665 -3.582 1.00 45.84 117 PHE A C 1
ATOM 946 O O . PHE A 1 117 ? 16.996 3.242 -3.738 1.00 45.84 117 PHE A O 1
ATOM 953 N N . ARG A 1 118 ? 15.407 2.501 -2.356 1.00 44.94 118 ARG A N 1
ATOM 954 C CA . ARG A 1 118 ? 16.033 3.088 -1.153 1.00 44.94 118 ARG A CA 1
ATOM 955 C C . ARG A 1 118 ? 17.266 2.316 -0.674 1.00 44.94 118 ARG A C 1
ATOM 957 O O . ARG A 1 118 ? 18.141 2.913 -0.061 1.00 44.94 118 ARG A O 1
ATOM 964 N N . ASN A 1 119 ? 17.338 1.018 -0.965 1.00 47.94 119 ASN A N 1
ATOM 965 C CA . ASN A 1 119 ? 18.458 0.178 -0.542 1.00 47.94 119 ASN A CA 1
ATOM 966 C C . ASN A 1 119 ? 19.620 0.228 -1.546 1.00 47.94 119 ASN A C 1
ATOM 968 O O . ASN A 1 119 ? 20.766 0.143 -1.128 1.00 47.94 119 ASN A O 1
ATOM 972 N N . MET A 1 120 ? 19.349 0.438 -2.840 1.00 45.75 120 MET A N 1
ATOM 973 C CA . MET A 1 120 ? 20.405 0.668 -3.838 1.00 45.75 120 MET A CA 1
ATOM 974 C C . MET A 1 120 ? 21.107 2.016 -3.640 1.00 45.75 120 MET A C 1
ATOM 976 O O . MET A 1 120 ? 22.329 2.081 -3.708 1.00 45.75 120 MET A O 1
ATOM 980 N N . ALA A 1 121 ? 20.358 3.076 -3.318 1.00 49.72 121 ALA A N 1
ATOM 981 C CA . ALA A 1 121 ? 20.929 4.411 -3.128 1.00 49.72 121 ALA A CA 1
ATOM 982 C C . ALA A 1 121 ? 21.841 4.533 -1.891 1.00 49.72 121 ALA A C 1
ATOM 984 O O . ALA A 1 121 ? 22.701 5.401 -1.869 1.00 49.72 121 ALA A O 1
ATOM 985 N N . ASN A 1 122 ? 21.679 3.680 -0.874 1.00 46.62 122 ASN A N 1
ATOM 986 C CA . ASN A 1 122 ? 22.521 3.713 0.328 1.00 46.62 122 ASN A CA 1
ATOM 987 C C . ASN A 1 122 ? 23.803 2.871 0.211 1.00 46.62 122 ASN A C 1
ATOM 989 O O . ASN A 1 122 ? 24.693 3.045 1.032 1.00 46.62 122 ASN A O 1
ATOM 993 N N . ASN A 1 123 ? 23.915 1.987 -0.785 1.00 48.84 123 ASN A N 1
ATOM 994 C CA . ASN A 1 123 ? 25.075 1.100 -0.932 1.00 48.84 123 ASN A CA 1
ATOM 995 C C . ASN A 1 123 ? 26.163 1.660 -1.870 1.00 48.84 123 ASN A C 1
ATOM 997 O O . ASN A 1 123 ? 27.208 1.038 -2.003 1.00 48.84 123 ASN A O 1
ATOM 1001 N N . HIS A 1 124 ? 25.936 2.808 -2.520 1.00 48.03 124 HIS A N 1
ATOM 1002 C CA . HIS A 1 124 ? 26.835 3.357 -3.548 1.00 48.03 124 HIS A CA 1
ATOM 1003 C C . HIS A 1 124 ? 27.716 4.539 -3.097 1.00 48.03 124 HIS A C 1
ATOM 1005 O O . HIS A 1 124 ? 28.429 5.092 -3.926 1.00 48.03 124 HIS A O 1
ATOM 1011 N N . PHE A 1 125 ? 27.700 4.933 -1.817 1.00 55.84 125 PHE A N 1
ATOM 1012 C CA . PHE A 1 125 ? 28.414 6.136 -1.340 1.00 55.84 125 PHE A CA 1
ATOM 1013 C C . PHE A 1 125 ? 29.512 5.883 -0.288 1.00 55.84 125 PHE A C 1
ATOM 1015 O O . PHE A 1 125 ? 30.027 6.848 0.269 1.00 55.84 125 PHE A O 1
ATOM 1022 N N . GLU A 1 126 ? 29.898 4.632 -0.007 1.00 52.66 126 GLU A N 1
ATOM 1023 C CA . GLU A 1 126 ? 30.957 4.319 0.980 1.00 52.66 126 GLU A CA 1
ATOM 1024 C C . GLU A 1 126 ? 32.313 3.909 0.370 1.00 52.66 126 GLU A C 1
ATOM 1026 O O . GLU A 1 126 ? 33.206 3.470 1.092 1.00 52.66 126 GLU A O 1
ATOM 1031 N N . GLU A 1 127 ? 32.524 4.106 -0.933 1.00 53.16 127 GLU A N 1
ATOM 1032 C CA . GLU A 1 127 ? 33.819 3.846 -1.578 1.00 53.16 127 GLU A CA 1
ATOM 1033 C C . GLU A 1 127 ? 34.358 5.093 -2.282 1.00 53.16 127 GLU A C 1
ATOM 1035 O O . GLU A 1 127 ? 34.405 5.153 -3.501 1.00 53.16 127 GLU A O 1
ATOM 1040 N N . GLU A 1 128 ? 34.789 6.093 -1.514 1.00 43.41 128 GLU A N 1
ATOM 1041 C CA . GLU A 1 128 ? 35.921 6.940 -1.907 1.00 43.41 128 GLU A CA 1
ATOM 1042 C C . GLU A 1 128 ? 36.539 7.559 -0.644 1.00 43.41 128 GLU A C 1
ATOM 1044 O O . GLU A 1 128 ? 35.859 8.166 0.185 1.00 43.41 128 GLU A O 1
ATOM 1049 N N . LYS A 1 129 ? 37.828 7.279 -0.459 1.00 38.75 129 LYS A N 1
ATOM 1050 C CA . LYS A 1 129 ? 38.641 7.536 0.731 1.00 38.75 129 LYS A CA 1
ATOM 1051 C C . LYS A 1 129 ? 39.564 8.722 0.492 1.00 38.75 129 LYS A C 1
ATOM 1053 O O . LYS A 1 129 ? 40.075 8.821 -0.645 1.00 38.75 129 LYS A O 1
#